Protein AF-A0A401TLF8-F1 (afdb_monomer_lite)

Radius of gyration: 11.95 Å; chains: 1; bounding box: 28×29×25 Å

pLDDT: mean 77.92, std 11.64, range [49.16, 93.75]

Sequence (66 aa):
MAGTRDWLQKNFYKFIAHVSYIDLLQLNKNLSVHEILELLNTPELSGLAVKALNNTSHIKMIIDAL

Foldseek 3Di:
DDALVSVCCVPQNPNLLVDAPVNSCVVDVPHQCLVCVVVDDPVNVVVLVVVCVVPVVSVCSVVVND

Structure (mmCIF, N/CA/C/O backbone):
data_AF-A0A401TLF8-F1
#
_entry.id   AF-A0A401TLF8-F1
#
loop_
_atom_site.group_PDB
_atom_site.id
_atom_site.type_symbol
_atom_site.label_atom_id
_atom_site.label_alt_id
_atom_site.label_comp_id
_atom_site.label_asym_id
_atom_site.label_entity_id
_atom_site.label_seq_id
_atom_site.pdbx_PDB_ins_code
_atom_site.Cartn_x
_atom_site.Cartn_y
_atom_site.Cartn_z
_atom_site.occupancy
_atom_site.B_iso_or_equiv
_atom_site.auth_seq_id
_atom_site.auth_comp_id
_atom_site.auth_asym_id
_atom_site.auth_atom_id
_atom_site.pdbx_PDB_model_num
ATOM 1 N N . MET A 1 1 ? -7.419 -19.388 -6.600 1.00 51.16 1 MET A N 1
ATOM 2 C CA . MET A 1 1 ? -6.633 -18.667 -5.574 1.00 51.16 1 MET A CA 1
ATOM 3 C C . MET A 1 1 ? -7.357 -17.358 -5.315 1.00 51.16 1 MET A C 1
ATOM 5 O O . MET A 1 1 ? -7.816 -16.775 -6.285 1.00 51.16 1 MET A O 1
ATOM 9 N N . ALA A 1 2 ? -7.563 -16.965 -4.056 1.00 66.69 2 ALA A N 1
ATOM 10 C CA . ALA A 1 2 ? -8.240 -15.704 -3.740 1.00 66.69 2 ALA A CA 1
ATOM 11 C C . ALA A 1 2 ? -7.361 -14.528 -4.202 1.00 66.69 2 ALA A C 1
ATOM 13 O O . ALA A 1 2 ? -6.159 -14.541 -3.930 1.00 66.69 2 ALA A O 1
ATOM 14 N N . GLY A 1 3 ? -7.942 -13.578 -4.940 1.00 85.38 3 GLY A N 1
ATOM 15 C CA . GLY A 1 3 ? -7.227 -12.413 -5.477 1.00 85.38 3 GLY A CA 1
ATOM 16 C C . GLY A 1 3 ? -6.850 -11.406 -4.389 1.00 85.38 3 GLY A C 1
ATOM 17 O O . GLY A 1 3 ? -7.269 -11.536 -3.234 1.00 85.38 3 GLY A O 1
ATOM 18 N N . THR A 1 4 ? -6.079 -10.373 -4.743 1.00 88.38 4 THR A N 1
ATOM 19 C CA . THR A 1 4 ? -5.612 -9.362 -3.776 1.00 88.38 4 THR A CA 1
ATOM 20 C C . THR A 1 4 ? -6.771 -8.715 -3.031 1.00 88.38 4 THR A C 1
ATOM 22 O O . THR A 1 4 ? -6.708 -8.563 -1.813 1.00 88.38 4 THR A O 1
ATOM 25 N N . ARG A 1 5 ? -7.865 -8.406 -3.737 1.00 86.88 5 ARG A N 1
ATOM 26 C CA . ARG A 1 5 ? -9.072 -7.807 -3.150 1.00 86.88 5 ARG A CA 1
ATOM 27 C C . ARG A 1 5 ? -9.725 -8.694 -2.089 1.00 86.88 5 ARG A C 1
ATOM 29 O O . ARG A 1 5 ? -10.017 -8.207 -1.000 1.00 86.88 5 ARG A O 1
ATOM 36 N N . ASP A 1 6 ? -9.873 -9.990 -2.355 1.00 90.88 6 ASP A N 1
ATOM 37 C CA . ASP A 1 6 ? -10.427 -10.941 -1.381 1.00 90.88 6 ASP A CA 1
ATOM 38 C C . ASP A 1 6 ? -9.548 -11.037 -0.129 1.00 90.88 6 ASP A C 1
ATOM 40 O O . ASP A 1 6 ? -10.047 -11.106 0.998 1.00 90.88 6 ASP A O 1
ATOM 44 N N . TRP A 1 7 ? -8.224 -11.041 -0.317 1.00 92.56 7 TRP A N 1
ATOM 45 C CA . TRP A 1 7 ? -7.275 -11.075 0.790 1.00 92.56 7 TRP A CA 1
ATOM 46 C C . TRP A 1 7 ? -7.346 -9.790 1.623 1.00 92.56 7 TRP A C 1
ATOM 48 O O . TRP A 1 7 ? -7.431 -9.861 2.849 1.00 92.56 7 TRP A O 1
ATOM 58 N N . LEU A 1 8 ? -7.391 -8.623 0.981 1.00 91.56 8 LEU A N 1
ATOM 59 C CA . LEU A 1 8 ? -7.535 -7.338 1.664 1.00 91.56 8 LEU A CA 1
ATOM 60 C C . LEU A 1 8 ? -8.844 -7.249 2.451 1.00 91.56 8 LEU A C 1
ATOM 62 O O . LEU A 1 8 ? -8.848 -6.836 3.614 1.00 91.56 8 LEU A O 1
ATOM 66 N N . GLN A 1 9 ? -9.949 -7.690 1.849 1.00 90.69 9 GLN A N 1
ATOM 67 C CA . GLN A 1 9 ? -11.255 -7.684 2.495 1.00 90.69 9 GLN A CA 1
ATOM 68 C C . GLN A 1 9 ? -11.288 -8.612 3.716 1.00 90.69 9 GLN A C 1
ATOM 70 O O . GLN A 1 9 ? -11.830 -8.225 4.749 1.00 90.69 9 GLN A O 1
ATOM 75 N N . LYS A 1 10 ? -10.682 -9.804 3.631 1.00 93.75 10 LYS A N 1
ATOM 76 C CA . LYS A 1 10 ? -10.614 -10.750 4.757 1.00 93.75 10 LYS A CA 1
ATOM 77 C C . LYS A 1 10 ? -9.739 -10.270 5.912 1.00 93.75 10 LYS A C 1
ATOM 79 O O . LYS A 1 10 ? -10.079 -10.549 7.057 1.00 93.75 10 LYS A O 1
ATOM 84 N N . ASN A 1 11 ? -8.616 -9.613 5.623 1.00 93.38 11 ASN A N 1
ATOM 85 C CA . ASN A 1 11 ? -7.613 -9.298 6.645 1.00 93.38 11 ASN A CA 1
ATOM 86 C C . ASN A 1 11 ? -7.766 -7.893 7.237 1.00 93.38 11 ASN A C 1
ATOM 88 O O . ASN A 1 11 ? -7.504 -7.706 8.421 1.00 93.38 11 ASN A O 1
ATOM 92 N N . PHE A 1 12 ? -8.196 -6.912 6.440 1.00 92.38 12 PHE A N 1
ATOM 93 C CA . PHE A 1 12 ? -8.198 -5.508 6.860 1.00 92.38 12 PHE A CA 1
ATOM 94 C C . PHE A 1 12 ? -9.576 -4.874 6.799 1.00 92.38 12 PHE A C 1
ATOM 96 O O . PHE A 1 12 ? -9.922 -4.094 7.686 1.00 92.38 12 PHE A O 1
ATOM 103 N N . TYR A 1 13 ? -10.385 -5.213 5.791 1.00 89.19 13 TYR A N 1
ATOM 104 C CA . TYR A 1 13 ? -11.702 -4.608 5.588 1.00 89.19 13 TYR A CA 1
ATOM 105 C C . TYR A 1 13 ? -11.623 -3.068 5.709 1.00 89.19 13 TYR A C 1
ATOM 107 O O . TYR A 1 13 ? -10.853 -2.429 4.999 1.00 89.19 13 TYR A O 1
ATOM 115 N N . LYS A 1 14 ? -12.348 -2.466 6.660 1.00 87.88 14 LYS A N 1
ATOM 116 C CA . LYS A 1 14 ? -12.346 -1.019 6.942 1.00 87.88 14 LYS A CA 1
ATOM 117 C C . LYS A 1 14 ? -11.027 -0.460 7.494 1.00 87.88 14 LYS A C 1
ATOM 119 O O . LYS A 1 14 ? -10.832 0.748 7.469 1.00 87.88 14 LYS A O 1
ATOM 124 N N . PHE A 1 15 ? -10.138 -1.307 8.009 1.00 88.50 15 PHE A N 1
ATOM 125 C CA . PHE A 1 15 ? -8.851 -0.888 8.570 1.00 88.50 15 PHE A CA 1
ATOM 126 C C . PHE A 1 15 ? -7.758 -0.734 7.514 1.00 88.50 15 PHE A C 1
ATOM 128 O O . PHE A 1 15 ? -6.660 -0.301 7.851 1.00 88.50 15 PHE A O 1
ATOM 135 N N . ILE A 1 16 ? -8.048 -1.041 6.245 1.00 86.06 16 ILE A N 1
ATOM 136 C CA . ILE A 1 16 ? -7.073 -0.911 5.158 1.00 86.06 16 ILE A CA 1
ATOM 137 C C . ILE A 1 16 ? -6.515 0.510 5.030 1.00 86.06 16 ILE A C 1
ATOM 139 O O . ILE A 1 16 ? -5.346 0.677 4.712 1.00 86.06 16 ILE A O 1
ATOM 143 N N . ALA A 1 17 ? -7.306 1.523 5.393 1.00 82.81 17 ALA A N 1
ATOM 144 C CA . ALA A 1 17 ? -6.894 2.926 5.410 1.00 82.81 17 ALA A CA 1
ATOM 145 C C . ALA A 1 17 ? -5.767 3.251 6.418 1.00 82.81 17 ALA A C 1
ATOM 147 O O . ALA A 1 17 ? -5.239 4.360 6.401 1.00 82.81 17 ALA A O 1
ATOM 148 N N . HIS A 1 18 ? -5.416 2.323 7.315 1.00 86.38 18 HIS A N 1
ATOM 149 C CA . HIS A 1 18 ? -4.386 2.505 8.344 1.00 86.38 18 HIS A CA 1
ATOM 150 C C . HIS A 1 18 ? -3.132 1.656 8.120 1.00 86.38 18 HIS A C 1
ATOM 152 O O . HIS A 1 18 ? -2.231 1.677 8.956 1.00 86.38 18 HIS A O 1
ATOM 158 N N . VAL A 1 19 ? -3.079 0.884 7.035 1.00 84.69 19 VAL A N 1
ATOM 159 C CA . VAL A 1 19 ? -1.972 -0.033 6.759 1.00 84.69 19 VAL A CA 1
ATOM 160 C C . VAL A 1 19 ? -1.175 0.515 5.598 1.00 84.69 19 VAL A C 1
ATOM 162 O O . VAL A 1 19 ? -1.742 0.823 4.553 1.00 84.69 19 VAL A O 1
ATOM 165 N N . SER A 1 20 ? 0.138 0.642 5.782 1.00 84.62 20 SER A N 1
ATOM 166 C CA . SER A 1 20 ? 0.981 1.145 4.708 1.00 84.62 20 SER A CA 1
ATOM 167 C C . SER A 1 20 ? 1.110 0.110 3.596 1.00 84.62 20 SER A C 1
ATOM 169 O O . SER A 1 20 ? 1.145 -1.102 3.833 1.00 84.62 20 SER A O 1
ATOM 171 N N . TYR A 1 21 ? 1.281 0.594 2.371 1.00 81.25 21 TYR A N 1
ATOM 172 C CA . TYR A 1 21 ? 1.629 -0.247 1.227 1.00 81.25 21 TYR A CA 1
ATOM 173 C C . TYR A 1 21 ? 2.808 -1.205 1.495 1.00 81.25 21 TYR A C 1
ATOM 175 O O . TYR A 1 21 ? 2.802 -2.358 1.059 1.00 81.25 21 TYR A O 1
ATOM 183 N N . ILE A 1 22 ? 3.828 -0.741 2.225 1.00 80.69 22 ILE A N 1
ATOM 184 C CA . ILE A 1 22 ? 5.017 -1.545 2.534 1.00 80.69 22 ILE A CA 1
ATOM 185 C C . ILE A 1 22 ? 4.656 -2.726 3.435 1.00 80.69 22 ILE A C 1
ATOM 187 O O . ILE A 1 22 ? 5.124 -3.839 3.189 1.00 80.69 22 ILE A O 1
ATOM 191 N N . ASP A 1 23 ? 3.794 -2.508 4.425 1.00 87.31 23 ASP A N 1
ATOM 192 C CA . ASP A 1 23 ? 3.334 -3.573 5.316 1.00 87.31 23 ASP A CA 1
ATOM 193 C C . ASP A 1 23 ? 2.505 -4.608 4.542 1.00 87.31 23 ASP A C 1
ATOM 195 O O . ASP A 1 23 ? 2.681 -5.812 4.732 1.00 87.31 23 ASP A O 1
ATOM 199 N N . LEU A 1 24 ? 1.667 -4.164 3.597 1.00 87.12 24 LEU A N 1
ATOM 200 C CA . LEU A 1 24 ? 0.887 -5.059 2.735 1.00 87.12 24 LEU A CA 1
ATOM 201 C C . LEU A 1 24 ? 1.781 -5.985 1.895 1.00 87.12 24 LEU A C 1
ATOM 203 O O . LEU A 1 24 ? 1.516 -7.187 1.830 1.00 87.12 24 LEU A O 1
ATOM 207 N N . LEU A 1 25 ? 2.865 -5.464 1.310 1.00 83.00 25 LEU A N 1
ATOM 208 C CA . LEU A 1 25 ? 3.838 -6.275 0.567 1.00 83.00 25 LEU A CA 1
ATOM 209 C C . LEU A 1 25 ? 4.605 -7.264 1.454 1.00 83.00 25 LEU A C 1
ATOM 211 O O . LEU A 1 25 ? 4.948 -8.362 1.009 1.00 83.00 25 LEU A O 1
ATOM 215 N N . GLN A 1 26 ? 4.909 -6.882 2.698 1.00 87.00 26 GLN A N 1
ATOM 216 C CA . GLN A 1 26 ? 5.579 -7.778 3.641 1.00 87.00 26 GLN A CA 1
ATOM 217 C C . GLN A 1 26 ? 4.661 -8.920 4.089 1.00 87.00 26 GLN A C 1
ATOM 219 O O . GLN A 1 26 ? 5.119 -10.057 4.219 1.00 87.00 26 GLN A O 1
ATOM 224 N N . LEU A 1 27 ? 3.374 -8.627 4.286 1.00 90.62 27 LEU A N 1
ATOM 225 C CA . LEU A 1 27 ? 2.366 -9.587 4.733 1.00 90.62 27 LEU A CA 1
ATOM 226 C C . LEU A 1 27 ? 1.870 -10.502 3.606 1.00 90.62 27 LEU A C 1
ATOM 228 O O . LEU A 1 27 ? 1.534 -11.659 3.862 1.00 90.62 27 LEU A O 1
ATOM 232 N N . ASN A 1 28 ? 1.844 -10.018 2.363 1.00 89.25 28 ASN A N 1
ATOM 233 C CA . ASN A 1 28 ? 1.454 -10.803 1.199 1.00 89.25 28 ASN A CA 1
ATOM 234 C C . ASN A 1 28 ? 2.366 -10.513 0.002 1.00 89.25 28 ASN A C 1
ATOM 236 O O . ASN A 1 28 ? 2.160 -9.572 -0.757 1.00 89.25 28 ASN A O 1
ATOM 240 N N . LYS A 1 29 ? 3.347 -11.392 -0.222 1.00 84.19 29 LYS A N 1
ATOM 241 C CA . LYS A 1 29 ? 4.280 -11.281 -1.357 1.00 84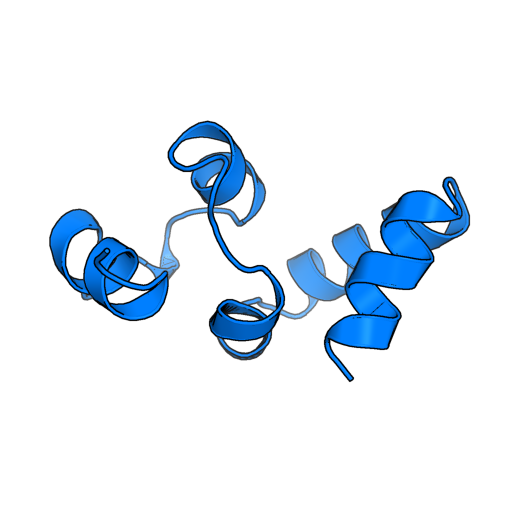.19 29 LYS A CA 1
ATOM 242 C C . LYS A 1 29 ? 3.635 -11.528 -2.725 1.00 84.19 29 LYS A C 1
ATOM 244 O O . LYS A 1 29 ? 4.236 -11.190 -3.736 1.00 84.19 29 LYS A O 1
ATOM 249 N N . ASN A 1 30 ? 2.439 -12.118 -2.754 1.00 85.56 30 ASN A N 1
ATOM 250 C CA . ASN A 1 30 ? 1.674 -12.367 -3.980 1.00 85.56 30 ASN A CA 1
ATOM 251 C C . ASN A 1 30 ? 0.665 -11.244 -4.261 1.00 85.56 30 ASN A C 1
ATOM 253 O O . ASN A 1 30 ? -0.232 -11.410 -5.086 1.00 85.56 30 ASN A O 1
ATOM 257 N N . LEU A 1 31 ? 0.765 -10.136 -3.528 1.00 85.62 31 LEU A N 1
ATOM 258 C CA . LEU A 1 31 ? -0.116 -8.997 -3.677 1.00 85.62 31 LEU A CA 1
ATOM 259 C C . LEU A 1 31 ? 0.084 -8.346 -5.051 1.00 85.62 31 LEU A C 1
ATOM 261 O O . LEU A 1 31 ? 1.198 -7.983 -5.428 1.00 85.62 31 LEU A O 1
ATOM 265 N N . SER A 1 32 ? -1.010 -8.194 -5.795 1.00 84.81 32 SER A N 1
ATOM 266 C CA . SER A 1 32 ? -1.011 -7.474 -7.063 1.00 84.81 32 SER A CA 1
ATOM 267 C C . SER A 1 32 ? -1.068 -5.979 -6.791 1.00 84.81 32 SER A C 1
ATOM 269 O O . SER A 1 32 ? -2.076 -5.464 -6.309 1.00 84.81 32 SER A O 1
ATOM 271 N N . VAL A 1 33 ? 0.014 -5.274 -7.115 1.00 75.44 33 VAL A N 1
ATOM 272 C CA . VAL A 1 33 ? 0.098 -3.819 -6.929 1.00 75.44 33 VAL A CA 1
ATOM 273 C C . VAL A 1 33 ? -0.932 -3.084 -7.788 1.00 75.44 33 VAL A C 1
ATOM 275 O O . VAL A 1 33 ? -1.538 -2.124 -7.321 1.00 75.44 33 VAL A O 1
ATOM 278 N N . HIS A 1 34 ? -1.197 -3.576 -9.001 1.00 79.06 34 HIS A N 1
ATOM 279 C CA . HIS A 1 34 ? -2.230 -3.028 -9.881 1.00 79.06 34 HIS A CA 1
ATOM 280 C C . HIS A 1 34 ? -3.600 -3.037 -9.186 1.00 79.06 34 HIS A C 1
ATOM 282 O O . HIS A 1 34 ? -4.280 -2.018 -9.149 1.00 79.06 34 HIS A O 1
ATOM 288 N N . GLU A 1 35 ? -3.977 -4.137 -8.530 1.00 81.62 35 GLU A N 1
ATOM 289 C CA . GLU A 1 35 ? -5.294 -4.261 -7.888 1.00 81.62 35 GLU A CA 1
ATOM 290 C C . GLU A 1 35 ? -5.503 -3.328 -6.681 1.00 81.62 35 GLU A C 1
ATOM 292 O O . GLU A 1 35 ? -6.614 -3.276 -6.153 1.00 81.62 35 GLU A O 1
ATOM 297 N N . ILE A 1 36 ? -4.459 -2.621 -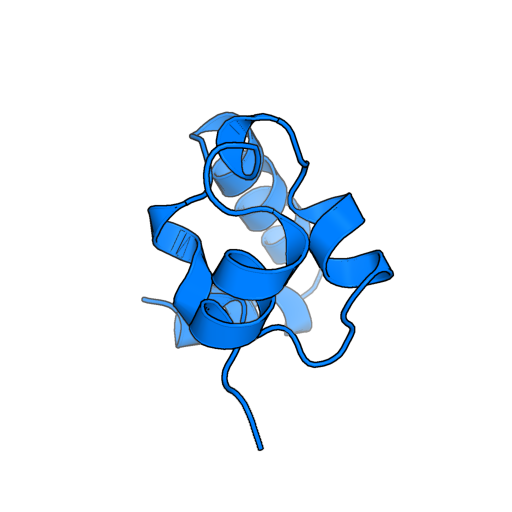6.227 1.00 79.56 36 ILE A N 1
ATOM 298 C CA . ILE A 1 36 ? -4.499 -1.776 -5.027 1.00 79.56 36 ILE A CA 1
ATOM 299 C C . ILE A 1 36 ? -4.054 -0.334 -5.264 1.00 79.56 36 ILE A C 1
ATOM 301 O O . ILE A 1 36 ? -4.041 0.439 -4.312 1.00 79.56 36 ILE A O 1
ATOM 305 N N . LEU A 1 37 ? -3.692 0.047 -6.493 1.00 79.31 37 LEU A N 1
ATOM 306 C CA . LEU A 1 37 ? -3.226 1.406 -6.803 1.00 79.31 37 LEU A CA 1
ATOM 307 C C . LEU A 1 37 ? -4.221 2.483 -6.361 1.00 79.31 37 LEU A C 1
ATOM 309 O O . LEU A 1 37 ? -3.836 3.496 -5.789 1.00 79.31 37 LEU A O 1
ATOM 313 N N . GLU A 1 38 ? -5.504 2.227 -6.597 1.00 79.44 38 GLU A N 1
ATOM 314 C CA . GLU A 1 38 ? -6.636 3.068 -6.192 1.00 79.44 38 GLU A CA 1
ATOM 315 C C . GLU A 1 38 ? -6.765 3.259 -4.669 1.00 79.44 38 GLU A C 1
ATOM 317 O O . GLU A 1 38 ? -7.444 4.180 -4.223 1.00 79.44 38 GLU A O 1
ATOM 322 N N . LEU A 1 39 ? -6.135 2.389 -3.873 1.00 78.31 39 LEU A N 1
ATOM 323 C CA . LEU A 1 39 ? -6.157 2.436 -2.410 1.00 78.31 39 LEU A CA 1
ATOM 324 C C . LEU A 1 39 ? -4.987 3.245 -1.838 1.00 78.31 39 LEU A C 1
ATOM 326 O O . LEU A 1 39 ? -4.991 3.552 -0.647 1.00 78.31 39 LEU A O 1
ATOM 330 N N . LEU A 1 40 ? -3.991 3.575 -2.664 1.00 80.75 40 LEU A N 1
ATOM 331 C CA . LEU A 1 40 ? -2.801 4.298 -2.237 1.00 80.75 40 LEU A CA 1
ATOM 332 C C . LEU A 1 40 ? -3.070 5.796 -2.153 1.00 80.75 40 LEU A C 1
ATOM 334 O O . LEU A 1 40 ? -3.666 6.402 -3.046 1.00 80.75 40 LEU A O 1
ATOM 338 N N . ASN A 1 41 ? -2.564 6.420 -1.093 1.00 79.75 41 ASN A N 1
ATOM 339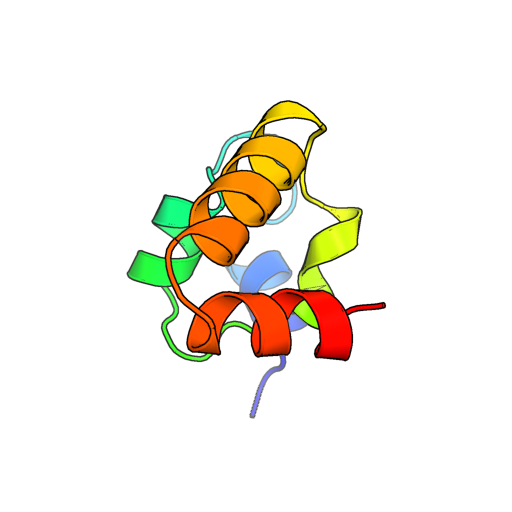 C CA . ASN A 1 41 ? -2.601 7.874 -0.977 1.00 79.75 41 ASN A CA 1
ATOM 340 C C . ASN A 1 41 ? -1.470 8.544 -1.787 1.00 79.75 41 ASN A C 1
ATOM 342 O O . ASN A 1 41 ? -0.507 7.908 -2.223 1.00 79.75 41 ASN A O 1
ATOM 346 N N . THR A 1 42 ? -1.571 9.863 -1.984 1.00 78.81 42 THR A N 1
ATOM 347 C CA . THR A 1 42 ? -0.598 10.644 -2.771 1.00 78.81 42 THR A CA 1
ATOM 348 C C . THR A 1 42 ? 0.860 10.470 -2.304 1.00 78.81 42 THR A C 1
ATOM 350 O O . THR A 1 42 ? 1.729 10.285 -3.161 1.00 78.81 42 THR A O 1
ATOM 353 N N . PRO A 1 43 ? 1.178 10.490 -0.991 1.00 81.62 43 PRO A N 1
ATOM 354 C CA . PRO A 1 43 ? 2.525 10.168 -0.511 1.00 81.62 43 PRO A CA 1
ATOM 355 C C . PRO A 1 43 ? 3.031 8.777 -0.915 1.00 81.62 43 PRO A C 1
ATOM 357 O O . PRO A 1 43 ? 4.179 8.647 -1.341 1.00 81.62 43 PRO A O 1
ATOM 360 N N . GLU A 1 44 ? 2.197 7.742 -0.806 1.00 80.19 44 GLU A N 1
ATOM 361 C CA . GLU A 1 44 ? 2.569 6.367 -1.157 1.00 80.19 44 GLU A CA 1
ATOM 362 C C . GLU A 1 44 ? 2.819 6.210 -2.658 1.00 80.19 44 GLU A C 1
ATOM 364 O O . GLU A 1 44 ? 3.829 5.619 -3.047 1.00 80.19 44 GLU A O 1
ATOM 369 N N . LEU A 1 45 ? 1.964 6.811 -3.493 1.00 79.62 45 LEU A N 1
ATOM 370 C CA . LEU A 1 45 ? 2.147 6.861 -4.946 1.00 79.62 45 LEU A CA 1
ATOM 371 C C . LEU A 1 45 ? 3.449 7.574 -5.330 1.00 79.62 45 LEU A C 1
ATOM 373 O O . LEU A 1 45 ? 4.212 7.069 -6.153 1.00 79.62 45 LEU A O 1
ATOM 377 N N . SER A 1 46 ? 3.742 8.714 -4.699 1.00 79.75 46 SER A N 1
ATOM 378 C CA . SER A 1 46 ? 4.993 9.452 -4.912 1.00 79.75 46 SER A CA 1
ATOM 379 C C . SER A 1 46 ? 6.217 8.624 -4.505 1.00 79.75 46 SER A C 1
ATOM 381 O O . SER A 1 46 ? 7.184 8.517 -5.260 1.00 79.75 46 SER A O 1
ATOM 383 N N . GLY A 1 47 ? 6.163 7.956 -3.348 1.00 77.94 47 GLY A N 1
ATOM 384 C CA . GLY A 1 47 ? 7.234 7.072 -2.887 1.00 77.94 47 GLY A CA 1
ATOM 385 C C . GLY A 1 47 ? 7.474 5.884 -3.823 1.00 77.94 47 GLY A C 1
ATOM 386 O O . GLY A 1 47 ? 8.626 5.533 -4.089 1.00 77.94 47 GLY A O 1
ATOM 387 N N . LEU A 1 48 ? 6.404 5.290 -4.357 1.00 74.88 48 LEU A N 1
ATOM 388 C CA . LEU A 1 48 ? 6.467 4.258 -5.394 1.00 74.88 48 LEU A CA 1
ATOM 389 C C . LEU A 1 48 ? 7.134 4.785 -6.667 1.00 74.88 48 LEU A C 1
ATOM 391 O O . LEU A 1 48 ? 8.096 4.177 -7.138 1.00 74.88 48 LEU A O 1
ATOM 395 N N . ALA A 1 49 ? 6.688 5.938 -7.170 1.00 76.31 49 ALA A N 1
ATOM 396 C CA . ALA A 1 49 ? 7.246 6.575 -8.359 1.00 76.31 49 ALA A CA 1
ATOM 397 C C . ALA A 1 49 ? 8.746 6.871 -8.204 1.00 76.31 49 ALA A C 1
ATOM 399 O O . ALA A 1 49 ? 9.542 6.502 -9.065 1.00 76.31 49 ALA A O 1
ATOM 400 N N . VAL A 1 50 ? 9.165 7.447 -7.074 1.00 78.62 50 VAL A N 1
ATOM 401 C CA . VAL A 1 50 ? 10.581 7.740 -6.796 1.00 78.62 50 VAL A CA 1
ATOM 402 C C . VAL A 1 50 ? 11.416 6.461 -6.694 1.00 78.62 50 VAL A C 1
ATOM 404 O O . VAL A 1 50 ? 12.515 6.394 -7.246 1.00 78.62 50 VAL A O 1
ATOM 407 N N . LYS A 1 51 ? 10.906 5.410 -6.036 1.00 68.88 51 LYS A N 1
ATOM 408 C CA . LYS A 1 51 ? 11.590 4.105 -5.985 1.00 68.88 51 LYS A CA 1
ATOM 409 C C . LYS A 1 51 ? 11.724 3.460 -7.362 1.00 68.88 51 LYS A C 1
ATOM 411 O O . LYS A 1 51 ? 12.701 2.745 -7.593 1.00 68.88 51 LYS A O 1
ATOM 416 N N . ALA A 1 52 ? 10.775 3.708 -8.259 1.00 69.38 52 ALA A N 1
ATO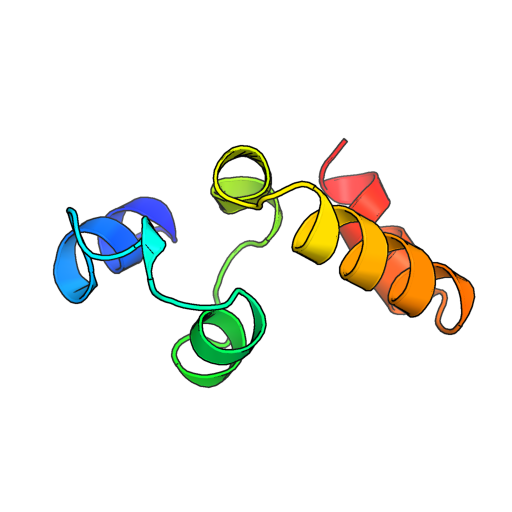M 417 C CA . ALA A 1 52 ? 10.847 3.239 -9.631 1.00 69.38 52 ALA A CA 1
ATOM 418 C C . ALA A 1 52 ? 11.931 3.937 -10.446 1.00 69.38 52 ALA A C 1
ATOM 420 O O . ALA A 1 52 ? 12.663 3.269 -11.168 1.00 69.38 52 ALA A O 1
ATOM 421 N N . LEU A 1 53 ? 12.137 5.239 -10.255 1.00 69.88 53 LEU A N 1
ATOM 422 C CA . LEU A 1 53 ? 13.207 5.972 -10.942 1.00 69.88 53 LEU A CA 1
ATOM 423 C C . LEU A 1 53 ? 14.611 5.407 -10.658 1.00 69.88 53 LEU A C 1
ATOM 425 O O . LEU A 1 53 ? 15.489 5.492 -11.511 1.00 69.88 53 LEU A O 1
ATOM 429 N N . ASN A 1 54 ? 14.808 4.782 -9.494 1.00 68.56 54 ASN A N 1
ATOM 430 C CA . ASN A 1 54 ? 16.095 4.214 -9.085 1.00 68.56 54 ASN A CA 1
ATOM 431 C C . ASN A 1 54 ? 16.255 2.718 -9.414 1.00 68.56 54 ASN A C 1
ATOM 433 O O . ASN A 1 54 ? 17.309 2.146 -9.137 1.00 68.56 54 ASN A O 1
ATOM 437 N N . ASN A 1 55 ? 15.230 2.062 -9.971 1.00 63.91 55 ASN A N 1
ATOM 438 C CA . ASN A 1 55 ? 15.298 0.658 -10.370 1.00 63.91 55 ASN A CA 1
ATOM 439 C C . ASN A 1 55 ? 14.279 0.351 -11.479 1.00 63.91 55 ASN A C 1
ATOM 441 O O . ASN A 1 55 ? 13.068 0.328 -11.255 1.00 63.91 55 ASN A O 1
ATOM 445 N N . THR A 1 56 ? 14.775 0.032 -12.672 1.00 65.62 56 THR A N 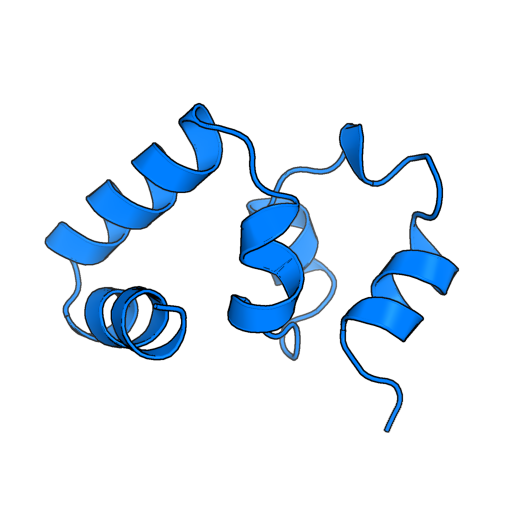1
ATOM 446 C CA . THR A 1 56 ? 13.971 -0.269 -13.865 1.00 65.62 56 THR A CA 1
ATOM 447 C C . THR A 1 56 ? 12.987 -1.432 -13.687 1.00 65.62 56 THR A C 1
ATOM 449 O O . THR A 1 56 ? 11.964 -1.450 -14.372 1.00 65.62 56 THR A O 1
ATOM 452 N N . SER A 1 57 ? 13.204 -2.363 -12.747 1.00 60.72 57 SER A N 1
ATOM 453 C CA . SER A 1 57 ? 12.216 -3.414 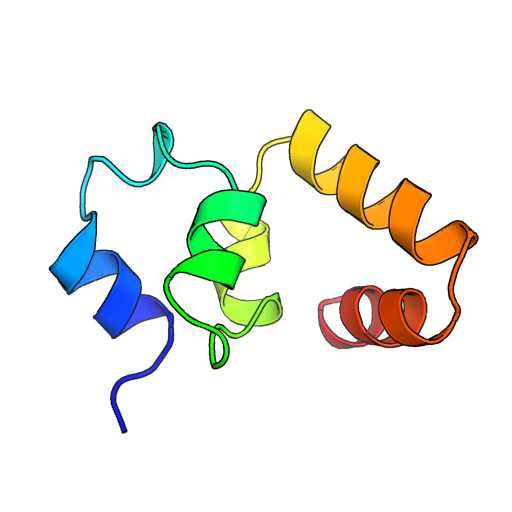-12.442 1.00 60.72 57 SER A CA 1
ATOM 454 C C . SER A 1 57 ? 10.957 -2.865 -11.761 1.00 60.72 57 SER A C 1
ATOM 456 O O . SER A 1 57 ? 9.866 -3.391 -11.962 1.00 60.72 57 SER A O 1
ATOM 458 N N . HIS A 1 58 ? 11.085 -1.783 -10.991 1.00 57.88 58 HIS A N 1
ATOM 459 C CA . HIS A 1 58 ? 9.962 -1.087 -10.366 1.00 57.88 58 HIS A CA 1
ATOM 460 C C . HIS A 1 58 ? 9.237 -0.157 -11.356 1.00 57.88 58 HIS A C 1
ATOM 462 O O . HIS A 1 58 ? 8.037 0.048 -11.204 1.00 57.88 58 HIS A O 1
ATOM 468 N N . ILE A 1 59 ? 9.913 0.340 -12.407 1.00 60.69 59 ILE A N 1
ATOM 469 C CA . ILE A 1 59 ? 9.257 1.067 -13.516 1.00 60.69 59 ILE A CA 1
ATOM 470 C C . ILE A 1 59 ? 8.248 0.165 -14.221 1.00 60.69 59 ILE A C 1
ATOM 472 O O . ILE A 1 59 ? 7.119 0.586 -14.442 1.00 60.69 59 ILE A O 1
ATOM 476 N N . LYS A 1 60 ? 8.622 -1.087 -14.518 1.00 58.84 60 LYS A N 1
ATOM 477 C CA . LYS A 1 60 ? 7.700 -2.074 -15.101 1.00 58.84 60 LYS A CA 1
ATOM 478 C C . LYS A 1 60 ? 6.445 -2.248 -14.250 1.00 58.84 60 LYS A C 1
ATOM 480 O O . LYS A 1 60 ? 5.350 -2.231 -14.779 1.00 58.84 60 LYS A O 1
ATOM 485 N N . MET A 1 61 ? 6.608 -2.315 -12.932 1.00 62.00 61 MET A N 1
ATOM 486 C CA . MET A 1 61 ? 5.496 -2.496 -11.999 1.00 62.00 61 MET A CA 1
ATOM 487 C C . MET A 1 61 ? 4.534 -1.297 -11.950 1.00 62.00 61 MET A C 1
ATOM 489 O O . MET A 1 61 ? 3.351 -1.492 -11.701 1.00 62.00 61 MET A O 1
ATOM 493 N N . ILE A 1 62 ? 5.028 -0.074 -12.179 1.00 60.19 62 ILE A N 1
ATOM 494 C CA . ILE A 1 62 ? 4.189 1.131 -12.290 1.00 60.19 62 ILE A CA 1
ATOM 495 C C . ILE A 1 62 ? 3.537 1.218 -13.672 1.00 60.19 62 ILE A C 1
ATOM 497 O O . ILE A 1 62 ? 2.358 1.532 -13.758 1.00 60.19 62 ILE A O 1
ATOM 501 N N . ILE A 1 63 ? 4.283 0.930 -14.743 1.00 57.47 63 ILE A N 1
ATOM 502 C CA . ILE A 1 63 ? 3.768 0.965 -16.119 1.00 57.47 63 ILE A CA 1
ATOM 503 C C . ILE A 1 63 ? 2.704 -0.114 -16.347 1.00 57.47 63 ILE A C 1
ATOM 505 O O . ILE A 1 63 ? 1.692 0.183 -16.958 1.00 57.47 63 ILE A O 1
ATOM 509 N N . ASP A 1 64 ? 2.888 -1.330 -15.826 1.00 54.78 64 ASP A N 1
ATOM 510 C CA . ASP A 1 64 ? 1.912 -2.431 -15.935 1.00 54.78 64 ASP A CA 1
ATOM 511 C C . ASP A 1 64 ? 0.626 -2.173 -15.115 1.00 54.78 64 ASP A C 1
ATOM 513 O O . ASP A 1 64 ? -0.319 -2.967 -15.139 1.00 54.78 64 ASP A O 1
ATOM 517 N N . ALA A 1 65 ? 0.616 -1.087 -14.343 1.00 53.50 65 ALA A N 1
ATOM 518 C CA . ALA A 1 65 ? -0.473 -0.679 -13.478 1.00 53.50 65 ALA A CA 1
ATOM 519 C C . ALA A 1 65 ? -1.166 0.621 -13.963 1.00 53.50 65 ALA A C 1
ATOM 521 O O . ALA A 1 65 ? -2.129 1.059 -13.335 1.00 53.50 65 ALA A O 1
ATOM 522 N N . LEU A 1 66 ? -0.699 1.210 -15.076 1.00 49.16 66 LEU A N 1
ATOM 523 C CA . LEU A 1 66 ? -1.357 2.276 -15.850 1.00 49.16 66 LEU A CA 1
ATOM 524 C C . LEU A 1 66 ? -2.126 1.682 -17.040 1.00 49.16 66 LEU A C 1
ATOM 526 O O . LEU A 1 66 ? -3.159 2.282 -17.408 1.00 49.16 66 LEU A O 1
#

Organism: Chiloscyllium punctatum (NCBI:txid137246)

Secondary structure (DSSP, 8-state):
---HHHHHHHHTGGGGGGS-HHHHHHH-TT--SGGGGGG--HHHHHHHHHHHHT-HHHHHHHHTT-